Protein AF-A0A2V5R799-F1 (afdb_monomer_lite)

Radius of gyration: 19.25 Å; chains: 1; bounding box: 33×35×69 Å

Secondary structure (DSSP, 8-state):
-EE-S-----HHHHHHHHHHHHHHHHHHHSSHHHHH-GGGTTPPPEEEEEESSPPPHHHHHHHHHHHHHHHTTTPEEEEEE--S--------------

Sequence (98 aa):
MNQPHEWAGSDEQLLALQERFNAYVSFLLDGEMAEVHPELADKPARIELRCAHIPDTRALELLALIHDQLAFQEVKLEVVVRNDEIRMSNDEGMTKPE

Foldseek 3Di:
DEAEDDAPLDPVVLVVVVVVLVVVVCCVVVCVCCVVPVVCVPPQAEDEYEYQDDHDPSSVVSLVVSQVVCVVVSYHYDYHHPPPDPPPPPPPDDDDDD

Structure (mmCIF, N/CA/C/O backbone):
data_AF-A0A2V5R799-F1
#
_entry.id   AF-A0A2V5R799-F1
#
loop_
_atom_site.group_PDB
_atom_site.id
_atom_site.type_symbol
_atom_site.label_atom_id
_atom_site.label_alt_id
_atom_site.label_comp_id
_atom_site.label_asym_id
_atom_site.label_entity_id
_atom_site.label_seq_id
_atom_site.pdbx_PDB_ins_code
_atom_site.Cartn_x
_atom_site.Cartn_y
_atom_site.Cartn_z
_atom_site.occupancy
_atom_site.B_iso_or_equiv
_atom_site.auth_seq_id
_atom_site.auth_comp_id
_atom_site.auth_asym_id
_atom_site.auth_atom_id
_atom_site.pdbx_PDB_model_num
ATOM 1 N N . MET A 1 1 ? -6.370 1.118 -4.491 1.00 90.81 1 MET A N 1
ATOM 2 C CA . MET A 1 1 ? -5.380 1.759 -5.385 1.00 90.81 1 MET A CA 1
ATOM 3 C C . MET A 1 1 ? -5.329 1.027 -6.722 1.00 90.81 1 MET A C 1
ATOM 5 O O . MET A 1 1 ? -5.505 -0.183 -6.733 1.00 90.81 1 MET A O 1
ATOM 9 N N . ASN A 1 2 ? -5.082 1.731 -7.832 1.00 90.06 2 ASN A N 1
ATOM 10 C CA . ASN A 1 2 ? -4.820 1.104 -9.132 1.00 90.06 2 ASN A CA 1
ATOM 11 C C . ASN A 1 2 ? -3.369 1.351 -9.563 1.00 90.06 2 ASN A C 1
ATOM 13 O O . ASN A 1 2 ? -2.813 2.417 -9.288 1.00 90.06 2 ASN A O 1
ATOM 17 N N . GLN A 1 3 ? -2.792 0.375 -10.255 1.00 89.25 3 GLN A N 1
ATOM 18 C CA . GLN A 1 3 ? -1.526 0.473 -10.961 1.00 89.25 3 GLN A CA 1
ATOM 19 C C . GLN A 1 3 ? -1.707 0.020 -12.414 1.00 89.25 3 GLN A C 1
ATOM 21 O O . GLN A 1 3 ? -1.652 -1.178 -12.692 1.00 89.25 3 GLN A O 1
ATOM 26 N N . PRO A 1 4 ? -2.028 0.965 -13.319 1.00 86.44 4 PRO A N 1
ATOM 27 C CA . PRO A 1 4 ? -2.332 0.647 -14.708 1.00 86.44 4 PRO A CA 1
ATOM 28 C C . PRO A 1 4 ? -1.085 0.487 -15.584 1.00 86.44 4 PRO A C 1
ATOM 30 O O . PRO A 1 4 ? -1.198 -0.062 -16.669 1.00 86.44 4 PRO A O 1
ATOM 33 N N . HIS A 1 5 ? 0.076 0.976 -15.141 1.00 86.88 5 HIS A N 1
ATOM 34 C CA . HIS A 1 5 ? 1.312 0.935 -15.920 1.00 86.88 5 HIS A CA 1
ATOM 35 C C . HIS A 1 5 ? 2.122 -0.328 -15.619 1.00 86.88 5 HIS A C 1
ATOM 37 O O . HIS A 1 5 ? 1.980 -0.932 -14.553 1.00 86.88 5 HIS A O 1
ATOM 43 N N . GLU A 1 6 ? 2.986 -0.700 -16.561 1.00 87.31 6 GLU A N 1
ATOM 44 C CA . GLU A 1 6 ? 3.971 -1.761 -16.376 1.00 87.31 6 GLU A CA 1
ATOM 45 C C . GLU A 1 6 ? 4.968 -1.424 -15.261 1.00 87.31 6 GLU A C 1
ATOM 47 O O . GLU A 1 6 ? 5.225 -0.259 -14.935 1.00 87.31 6 GLU A O 1
ATOM 52 N N . TRP A 1 7 ? 5.541 -2.471 -14.678 1.00 89.81 7 TRP A N 1
ATOM 53 C CA . TRP A 1 7 ? 6.548 -2.363 -13.634 1.00 89.81 7 TRP A CA 1
ATOM 54 C C . TRP A 1 7 ? 7.927 -2.284 -14.282 1.00 89.81 7 TRP A C 1
ATOM 56 O O . TRP A 1 7 ? 8.386 -3.230 -14.915 1.00 89.81 7 TRP A O 1
ATOM 66 N N . ALA A 1 8 ? 8.548 -1.113 -14.182 1.00 86.81 8 ALA A N 1
ATOM 67 C CA . ALA A 1 8 ? 9.870 -0.840 -14.730 1.00 86.81 8 ALA A CA 1
ATOM 68 C C . ALA A 1 8 ? 10.990 -1.105 -13.709 1.00 86.81 8 ALA A C 1
ATOM 70 O O . ALA A 1 8 ? 12.165 -0.931 -14.034 1.00 86.81 8 ALA A O 1
ATOM 71 N N . GLY A 1 9 ? 10.644 -1.448 -12.462 1.00 84.12 9 GLY A N 1
ATOM 72 C CA . GLY A 1 9 ? 11.588 -1.671 -11.364 1.00 84.12 9 GLY A CA 1
ATOM 73 C C . GLY A 1 9 ? 12.470 -0.462 -11.040 1.00 84.12 9 GLY A C 1
ATOM 74 O O . GLY A 1 9 ? 13.520 -0.620 -10.407 1.00 84.12 9 GLY A O 1
ATOM 75 N N . SER A 1 10 ? 12.082 0.726 -11.517 1.00 91.44 10 SER A N 1
ATOM 76 C CA . SER A 1 10 ? 12.846 1.956 -11.356 1.00 91.44 10 SER A CA 1
ATOM 77 C C . SER A 1 10 ? 12.670 2.514 -9.950 1.00 91.44 10 SER A C 1
ATOM 79 O O . SER A 1 10 ? 11.589 2.433 -9.363 1.00 91.44 10 SER A O 1
ATOM 81 N N . ASP A 1 11 ? 13.727 3.125 -9.420 1.00 93.19 11 ASP A N 1
ATOM 82 C CA . ASP A 1 11 ? 13.707 3.674 -8.062 1.00 93.19 11 ASP A CA 1
ATOM 83 C C . ASP A 1 11 ? 12.608 4.735 -7.896 1.00 93.19 11 ASP A C 1
ATOM 85 O O . ASP A 1 11 ? 11.950 4.778 -6.864 1.00 93.19 11 ASP A O 1
ATOM 89 N N . GLU A 1 12 ? 12.335 5.531 -8.936 1.00 93.50 12 GLU A N 1
ATOM 90 C CA . GLU A 1 12 ? 11.247 6.517 -8.936 1.00 93.50 12 GLU A CA 1
ATOM 91 C C . GLU A 1 12 ? 9.864 5.853 -8.833 1.00 93.50 12 GLU A C 1
ATOM 93 O O . GLU A 1 12 ? 9.024 6.288 -8.045 1.00 93.50 12 GLU A O 1
ATOM 98 N N . GLN A 1 13 ? 9.626 4.763 -9.575 1.00 91.50 13 GLN A N 1
ATOM 99 C CA . GLN A 1 13 ? 8.355 4.038 -9.515 1.00 91.50 13 GLN A CA 1
ATOM 100 C C . GLN A 1 13 ? 8.150 3.380 -8.144 1.00 91.50 1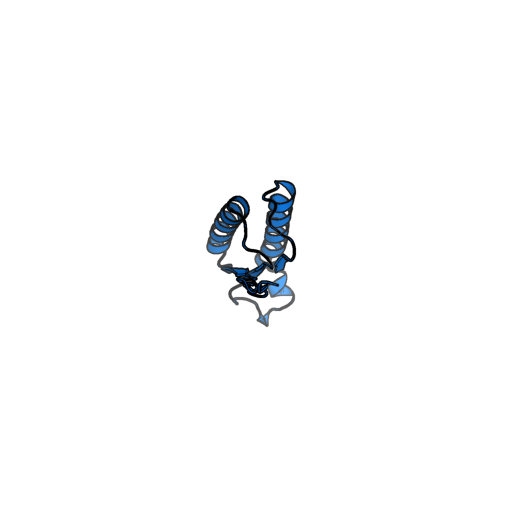3 GLN A C 1
ATOM 102 O O . GLN A 1 13 ? 7.040 3.402 -7.603 1.00 91.50 13 GLN A O 1
ATOM 107 N N . LEU A 1 14 ? 9.216 2.808 -7.579 1.00 93.94 14 LEU A N 1
ATOM 108 C CA . LEU A 1 14 ? 9.206 2.180 -6.259 1.00 93.94 14 LEU A CA 1
ATOM 109 C C . LEU A 1 14 ? 9.012 3.216 -5.144 1.00 93.94 14 LEU A C 1
ATOM 111 O O . LEU A 1 14 ? 8.177 3.011 -4.260 1.00 93.94 14 LEU A O 1
ATOM 115 N N . LEU A 1 15 ? 9.695 4.360 -5.224 1.00 94.50 15 LEU A N 1
ATOM 116 C CA . LEU A 1 15 ? 9.524 5.475 -4.294 1.00 94.50 15 LEU A CA 1
ATOM 117 C C . LEU A 1 15 ? 8.088 6.004 -4.335 1.00 94.50 15 LEU A C 1
ATOM 119 O O . LEU A 1 15 ? 7.424 6.054 -3.303 1.00 94.50 15 LEU A O 1
ATOM 123 N N . ALA A 1 16 ? 7.554 6.280 -5.526 1.00 92.88 16 ALA A N 1
ATOM 124 C CA . ALA A 1 16 ? 6.177 6.740 -5.686 1.00 92.88 16 ALA A CA 1
ATOM 125 C C . ALA A 1 16 ? 5.142 5.705 -5.201 1.00 92.88 16 ALA A C 1
ATOM 127 O O . ALA A 1 16 ? 4.029 6.053 -4.798 1.00 92.88 16 ALA A O 1
ATOM 128 N N . LEU A 1 17 ? 5.446 4.402 -5.260 1.00 93.62 17 LEU A N 1
ATOM 129 C CA . LEU A 1 17 ? 4.605 3.369 -4.651 1.00 93.62 17 LEU A CA 1
ATOM 130 C C . LEU A 1 17 ? 4.630 3.464 -3.127 1.00 93.62 17 LEU A C 1
ATOM 132 O O . LEU A 1 17 ? 3.562 3.506 -2.516 1.00 93.62 17 LEU A O 1
ATOM 136 N N . GLN A 1 18 ? 5.821 3.533 -2.540 1.00 94.69 18 GLN A N 1
ATOM 137 C CA . GLN A 1 18 ? 5.994 3.643 -1.097 1.00 94.69 18 GLN A CA 1
ATOM 138 C C . GLN A 1 18 ? 5.331 4.909 -0.539 1.00 94.69 18 GLN A C 1
ATOM 140 O O . GLN A 1 18 ? 4.573 4.822 0.423 1.00 94.69 18 GLN A O 1
ATOM 145 N N . GLU A 1 19 ? 5.530 6.065 -1.173 1.00 94.88 19 GLU A N 1
ATOM 146 C CA . GLU A 1 19 ? 4.917 7.333 -0.760 1.00 94.88 19 GLU A CA 1
ATOM 147 C C . GLU A 1 19 ? 3.393 7.257 -0.746 1.00 94.88 19 GLU A C 1
ATOM 149 O O . GLU A 1 19 ? 2.751 7.714 0.201 1.00 94.88 19 GLU A O 1
ATOM 154 N N . ARG A 1 20 ? 2.796 6.625 -1.763 1.00 94.19 20 ARG A N 1
ATOM 155 C CA . ARG A 1 20 ? 1.347 6.433 -1.779 1.00 94.19 20 ARG A CA 1
ATOM 156 C C . ARG A 1 20 ? 0.902 5.556 -0.617 1.00 94.19 20 ARG A C 1
ATOM 158 O O . ARG A 1 20 ? -0.056 5.929 0.047 1.00 94.19 20 ARG A O 1
ATOM 165 N N . PHE A 1 21 ? 1.568 4.432 -0.347 1.00 93.31 21 PHE A N 1
ATOM 166 C CA . PHE A 1 21 ? 1.230 3.609 0.818 1.00 93.31 21 PHE A CA 1
ATOM 167 C C . PHE A 1 21 ? 1.339 4.397 2.119 1.00 93.31 21 PHE A C 1
ATOM 169 O O . PHE A 1 21 ? 0.382 4.394 2.885 1.00 93.31 21 PHE A O 1
ATOM 176 N N . ASN A 1 22 ? 2.426 5.140 2.318 1.00 90.88 22 ASN A N 1
ATOM 177 C CA . ASN A 1 22 ? 2.603 5.983 3.497 1.00 90.88 22 ASN A CA 1
ATOM 178 C C . ASN A 1 22 ? 1.456 6.991 3.651 1.00 90.88 22 ASN A C 1
ATOM 180 O O . ASN A 1 22 ? 0.932 7.139 4.747 1.00 90.88 22 ASN A O 1
ATOM 184 N N . ALA A 1 23 ? 0.997 7.617 2.563 1.00 90.94 23 ALA A N 1
ATOM 185 C CA . ALA A 1 23 ? -0.141 8.533 2.613 1.00 90.94 23 ALA A CA 1
ATOM 186 C C . ALA A 1 23 ? -1.448 7.843 3.056 1.00 90.94 23 ALA A C 1
ATOM 188 O O . ALA A 1 23 ? -2.154 8.367 3.915 1.00 90.94 23 ALA A O 1
ATOM 189 N N . TYR A 1 24 ? -1.764 6.658 2.513 1.00 88.62 24 TYR A N 1
ATOM 190 C CA . TYR A 1 24 ? -2.953 5.896 2.930 1.00 88.62 24 TYR A CA 1
ATOM 191 C C . TYR A 1 24 ? -2.847 5.414 4.379 1.00 88.62 24 TYR A C 1
ATOM 193 O O . TYR A 1 24 ? -3.832 5.441 5.107 1.00 88.62 24 TYR A O 1
ATOM 201 N N . VAL A 1 25 ? -1.665 4.964 4.797 1.00 88.00 25 VAL A N 1
ATOM 202 C CA . VAL A 1 25 ? -1.427 4.467 6.154 1.00 88.00 25 VAL A CA 1
ATOM 203 C C . VAL A 1 25 ? -1.549 5.582 7.168 1.00 88.00 25 VAL A C 1
ATOM 205 O O . VAL A 1 25 ? -2.276 5.410 8.136 1.00 88.00 25 VAL A O 1
ATOM 208 N N . SER A 1 26 ? -0.906 6.727 6.933 1.00 86.44 26 SER A N 1
ATOM 209 C CA . SER A 1 26 ? -1.041 7.881 7.818 1.00 86.44 26 SER A CA 1
ATOM 210 C C . SER A 1 26 ? -2.508 8.270 7.981 1.00 86.44 26 SER A C 1
ATOM 212 O O . SER A 1 26 ? -2.952 8.441 9.104 1.00 86.44 26 SER A O 1
ATOM 214 N N . PHE A 1 27 ? -3.291 8.290 6.899 1.00 84.62 27 PHE A N 1
ATOM 215 C CA . PHE A 1 27 ? -4.727 8.575 6.976 1.00 84.62 27 PHE A CA 1
ATOM 216 C C . PHE A 1 27 ? -5.517 7.549 7.813 1.00 84.62 27 PHE A C 1
ATOM 218 O O . PHE A 1 27 ? -6.425 7.914 8.555 1.00 84.62 27 PHE A O 1
ATOM 225 N N . LEU A 1 28 ? -5.181 6.259 7.705 1.00 82.69 28 LEU A N 1
ATOM 226 C CA . LEU A 1 28 ? -5.821 5.203 8.497 1.00 82.69 28 LEU A CA 1
ATOM 227 C C . LEU A 1 28 ? -5.418 5.259 9.979 1.00 82.69 28 LEU A C 1
ATOM 229 O O . LEU A 1 28 ? -6.256 5.011 10.841 1.00 82.69 28 LEU A O 1
ATOM 233 N N . LEU A 1 29 ? -4.150 5.563 10.266 1.00 80.88 29 LEU A N 1
ATOM 234 C CA . LEU A 1 29 ? -3.580 5.538 11.616 1.00 80.88 29 LEU A CA 1
ATOM 235 C C . LEU A 1 29 ? -3.851 6.803 12.425 1.00 80.88 29 LEU A C 1
ATOM 237 O O . LEU A 1 29 ? -3.967 6.710 13.643 1.00 80.88 29 LEU A O 1
ATOM 241 N N . ASP A 1 30 ? -3.964 7.965 11.779 1.00 77.75 30 ASP A N 1
ATOM 242 C CA . ASP A 1 30 ? -4.227 9.234 12.472 1.00 77.75 30 ASP A CA 1
ATOM 243 C C . ASP A 1 30 ? -5.627 9.259 13.115 1.00 77.75 30 ASP A C 1
ATOM 245 O O . ASP A 1 30 ? -5.944 10.127 13.918 1.00 77.75 30 ASP A O 1
ATOM 249 N N . GLY A 1 31 ? -6.479 8.276 12.797 1.00 68.62 31 GLY A N 1
ATOM 250 C CA . GLY A 1 31 ? -7.837 8.193 13.325 1.00 68.62 31 GLY A CA 1
ATOM 251 C C . GLY A 1 31 ? -8.799 9.176 12.659 1.00 68.62 31 GLY A C 1
ATOM 252 O O . GLY A 1 31 ? -9.991 9.121 12.950 1.00 68.62 31 GLY A O 1
ATOM 253 N N . GLU A 1 32 ? -8.327 9.987 11.703 1.00 75.94 32 GLU A N 1
ATOM 254 C CA . GLU A 1 32 ? -9.139 10.923 10.913 1.00 75.94 32 GLU A CA 1
ATOM 255 C C . GLU A 1 32 ? -10.337 10.199 10.271 1.00 75.94 32 GLU A C 1
ATOM 257 O O . GLU A 1 32 ? -11.463 10.698 10.248 1.00 75.94 32 GLU A O 1
ATOM 262 N N . MET A 1 33 ? -10.140 8.946 9.841 1.00 72.69 33 MET A N 1
ATOM 2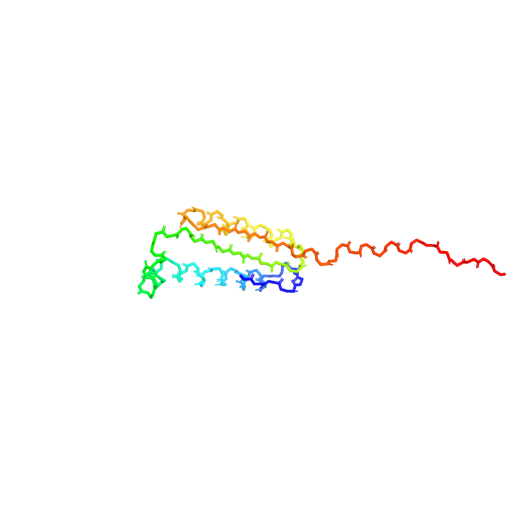63 C CA . MET A 1 33 ? -11.227 8.125 9.308 1.00 72.69 33 MET A CA 1
ATOM 264 C C . MET A 1 33 ? -12.303 7.792 10.357 1.00 72.69 33 MET A C 1
ATOM 266 O O . MET A 1 33 ? -13.479 7.754 10.011 1.00 72.69 33 MET A O 1
ATOM 270 N N . ALA A 1 34 ? -11.936 7.574 11.621 1.00 72.19 34 ALA A N 1
ATOM 271 C CA . ALA A 1 34 ? -12.884 7.319 12.709 1.00 72.19 34 ALA A CA 1
ATOM 272 C C . ALA A 1 34 ? -13.568 8.607 13.202 1.00 72.19 34 ALA A C 1
ATOM 274 O O . ALA A 1 34 ? -14.711 8.552 13.655 1.00 72.19 34 ALA A O 1
ATOM 275 N N . GLU A 1 35 ? -12.908 9.762 13.082 1.00 77.50 35 GLU A N 1
ATOM 276 C CA . GLU A 1 35 ? -13.505 11.067 13.388 1.00 77.50 35 GLU A CA 1
ATOM 277 C C . GLU A 1 35 ? -14.563 11.474 12.354 1.00 77.50 35 GLU A C 1
ATOM 279 O O . GLU A 1 35 ? -15.634 11.963 12.719 1.00 77.50 35 GLU A O 1
ATOM 284 N N . VAL A 1 36 ? -14.288 11.248 11.064 1.00 80.69 36 VAL A N 1
ATOM 285 C CA . VAL A 1 36 ? -15.214 11.584 9.969 1.00 80.69 36 VAL A CA 1
ATOM 286 C C . VAL A 1 36 ? -16.289 10.505 9.783 1.00 80.69 36 VAL A C 1
ATOM 288 O O . VAL A 1 36 ? -17.438 10.828 9.476 1.00 80.69 36 VAL A O 1
ATOM 291 N N . HIS A 1 37 ? -15.936 9.234 9.990 1.00 79.62 37 HIS A N 1
ATOM 292 C CA . HIS A 1 37 ? -16.807 8.070 9.817 1.00 79.62 37 HIS A CA 1
ATOM 293 C C . HIS A 1 37 ? -16.753 7.148 11.046 1.00 79.62 37 HIS A C 1
ATOM 295 O O . HIS A 1 37 ? -16.122 6.084 11.007 1.00 79.62 37 HIS A O 1
ATOM 301 N N . PRO A 1 38 ? -17.434 7.505 12.148 1.00 80.00 38 PRO A N 1
ATOM 302 C CA . PRO A 1 38 ? -17.432 6.708 13.373 1.00 80.00 38 PRO A CA 1
ATOM 303 C C . PRO A 1 38 ? -18.014 5.300 13.174 1.00 80.00 38 PRO A C 1
ATOM 305 O O . PRO A 1 38 ? -17.678 4.384 13.916 1.00 80.00 38 PRO A O 1
ATOM 308 N N . GLU A 1 39 ? -18.831 5.069 12.141 1.00 79.50 39 GLU A N 1
ATOM 309 C CA . GLU A 1 39 ? -19.314 3.739 11.752 1.00 79.50 39 GLU A CA 1
ATOM 310 C C . GLU A 1 39 ? -18.216 2.798 11.227 1.00 79.50 39 GLU A C 1
ATOM 312 O O . GLU A 1 39 ? -18.469 1.606 10.995 1.00 79.50 39 GLU A O 1
ATOM 317 N N . LEU A 1 40 ? -17.024 3.337 10.971 1.00 76.62 40 LEU A N 1
ATOM 318 C CA . LEU A 1 40 ? -15.832 2.609 10.555 1.00 76.62 40 LEU A CA 1
ATOM 319 C C . LEU A 1 40 ? -14.798 2.482 11.680 1.00 76.62 40 LEU A C 1
ATOM 321 O O . LEU A 1 40 ? -13.825 1.752 11.489 1.00 76.62 40 LEU A O 1
ATOM 325 N N . ALA A 1 41 ? -15.022 3.123 12.835 1.00 70.00 41 ALA A N 1
ATOM 326 C CA . ALA A 1 41 ? -14.225 2.883 14.031 1.00 70.00 41 ALA A CA 1
ATOM 327 C C . ALA A 1 41 ? -14.245 1.374 14.343 1.00 70.00 41 ALA A C 1
ATOM 329 O O . ALA A 1 41 ? -15.294 0.732 14.268 1.00 70.00 41 ALA A O 1
ATOM 330 N N . ASP A 1 42 ? -13.069 0.797 14.585 1.00 74.50 42 ASP A N 1
ATOM 331 C CA . ASP A 1 42 ? -12.844 -0.633 14.857 1.00 74.50 42 ASP A CA 1
ATOM 332 C C . ASP A 1 42 ? -13.045 -1.613 13.685 1.00 74.50 42 ASP A C 1
ATOM 334 O O . ASP A 1 42 ? -12.946 -2.831 13.869 1.00 74.50 42 ASP A O 1
ATOM 338 N N . LYS A 1 43 ? -13.293 -1.142 12.455 1.00 81.50 43 LYS A N 1
ATOM 339 C CA . LYS A 1 43 ? -13.312 -2.046 11.293 1.00 81.50 43 LYS A CA 1
ATOM 340 C C . LYS A 1 43 ? -11.896 -2.312 10.780 1.00 81.50 43 LYS A C 1
ATOM 342 O O . LYS A 1 43 ? -11.127 -1.368 10.610 1.00 81.50 43 LYS A O 1
ATOM 347 N N . PRO A 1 44 ? -11.561 -3.572 10.440 1.00 82.19 44 PRO A N 1
ATOM 348 C CA . PRO A 1 44 ? -10.251 -3.893 9.892 1.00 82.19 44 PRO A CA 1
ATOM 349 C C . PRO A 1 44 ? -10.048 -3.170 8.559 1.00 82.19 44 PRO A C 1
ATOM 351 O O . PRO A 1 44 ? -10.867 -3.282 7.639 1.00 82.19 44 PRO A O 1
ATOM 354 N N . ALA A 1 45 ? -8.939 -2.443 8.448 1.00 87.31 45 ALA A N 1
ATOM 355 C CA . ALA A 1 45 ? -8.588 -1.743 7.228 1.00 87.31 45 ALA A CA 1
ATOM 356 C C . ALA A 1 45 ? -7.928 -2.699 6.228 1.00 87.31 45 ALA A C 1
ATOM 358 O O . ALA A 1 45 ? -7.094 -3.542 6.569 1.00 87.31 45 ALA A O 1
ATOM 359 N N . ARG A 1 46 ? -8.289 -2.550 4.953 1.00 91.31 46 ARG A N 1
ATOM 360 C CA . ARG A 1 46 ? -7.687 -3.299 3.851 1.00 91.31 46 ARG A CA 1
ATOM 361 C C . ARG A 1 46 ? -7.310 -2.351 2.726 1.00 91.31 46 ARG A C 1
ATOM 363 O O . ARG A 1 46 ? -8.170 -1.685 2.153 1.00 91.31 46 ARG A O 1
ATOM 370 N N . ILE A 1 47 ? -6.034 -2.359 2.361 1.00 91.88 47 ILE A N 1
ATOM 371 C CA . ILE A 1 47 ? -5.521 -1.672 1.183 1.00 91.88 47 ILE A CA 1
ATOM 372 C C . ILE A 1 47 ? -5.406 -2.693 0.056 1.00 91.88 47 ILE A C 1
ATOM 374 O O . ILE A 1 47 ? -4.723 -3.707 0.172 1.00 91.88 47 ILE A O 1
ATOM 378 N N . GLU A 1 48 ? -6.072 -2.415 -1.061 1.00 94.81 48 GLU A N 1
ATOM 379 C CA . GLU A 1 48 ? -5.968 -3.243 -2.258 1.00 94.81 48 GLU A CA 1
ATOM 380 C C . GLU A 1 48 ? -5.203 -2.514 -3.363 1.00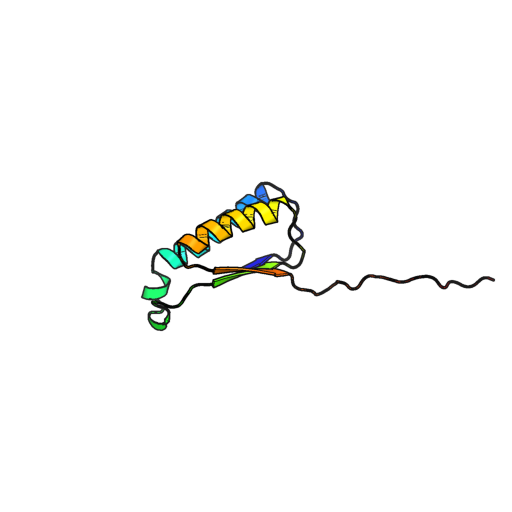 94.81 48 GLU A C 1
ATOM 382 O O . GLU A 1 48 ? -5.601 -1.423 -3.794 1.00 94.81 48 GLU A O 1
ATOM 387 N N . LEU A 1 49 ? -4.120 -3.126 -3.841 1.00 94.38 49 LEU A N 1
ATOM 388 C CA . LEU A 1 49 ? -3.358 -2.685 -5.001 1.00 94.38 49 LEU A CA 1
ATOM 389 C C . LEU A 1 49 ? -3.789 -3.493 -6.227 1.00 94.38 49 LEU A C 1
ATOM 391 O O . LEU A 1 49 ? -3.448 -4.663 -6.364 1.00 94.38 49 LEU A O 1
ATOM 395 N N . ARG A 1 50 ? -4.541 -2.860 -7.128 1.00 93.88 50 ARG A N 1
ATOM 396 C CA . ARG A 1 50 ? -5.012 -3.475 -8.372 1.00 93.88 50 ARG A CA 1
ATOM 397 C C . ARG A 1 50 ? -4.025 -3.197 -9.502 1.00 93.88 50 ARG A C 1
ATOM 399 O O . ARG A 1 50 ? -4.007 -2.079 -10.012 1.00 93.88 50 ARG A O 1
ATOM 406 N N . CYS A 1 51 ? -3.236 -4.183 -9.895 1.00 93.25 51 CYS A N 1
ATOM 407 C CA . CYS A 1 51 ? -2.248 -4.080 -10.964 1.00 93.25 51 CYS A CA 1
ATOM 408 C C . CYS A 1 51 ? -2.853 -4.504 -12.306 1.00 93.25 51 CYS A C 1
ATOM 410 O O . CYS A 1 51 ? -3.568 -5.502 -12.368 1.00 93.25 51 CYS A O 1
ATOM 412 N N . ALA A 1 52 ? -2.559 -3.778 -13.382 1.00 91.31 52 ALA A N 1
ATOM 413 C CA . ALA A 1 52 ? -2.845 -4.241 -14.742 1.00 91.31 52 ALA A CA 1
ATOM 414 C C . ALA A 1 52 ? -1.827 -5.299 -15.202 1.00 91.31 52 ALA A C 1
ATOM 416 O O . ALA A 1 52 ? -2.189 -6.245 -15.889 1.00 91.31 52 ALA A O 1
ATOM 417 N N . HIS A 1 53 ? -0.576 -5.173 -14.752 1.00 90.00 53 HIS A N 1
ATOM 418 C CA . HIS A 1 53 ? 0.525 -6.072 -15.092 1.00 90.00 53 HIS A CA 1
ATOM 419 C C . HIS A 1 53 ? 1.092 -6.743 -13.839 1.00 90.00 53 HIS A C 1
ATOM 421 O O . HIS A 1 53 ? 1.011 -6.194 -12.734 1.00 90.00 53 HIS A O 1
ATOM 427 N N . ILE A 1 54 ? 1.678 -7.929 -14.016 1.00 90.38 54 ILE A N 1
ATOM 428 C CA . ILE A 1 54 ? 2.360 -8.650 -12.936 1.00 90.38 54 ILE A CA 1
ATOM 429 C C . ILE A 1 54 ? 3.539 -7.792 -12.440 1.00 90.38 54 ILE A C 1
ATOM 431 O O . ILE A 1 54 ? 4.334 -7.348 -13.270 1.00 90.38 54 ILE A O 1
ATOM 435 N N . PRO A 1 55 ? 3.659 -7.542 -11.122 1.00 92.56 55 PRO A N 1
ATOM 436 C CA . PRO A 1 55 ? 4.813 -6.849 -10.558 1.00 92.56 55 PRO A CA 1
ATOM 437 C C . PRO A 1 55 ? 6.128 -7.577 -10.836 1.00 92.56 55 PRO A C 1
ATOM 439 O O . PRO A 1 55 ? 6.196 -8.801 -10.729 1.00 92.56 55 PRO A O 1
ATOM 442 N N . ASP A 1 56 ? 7.172 -6.818 -11.172 1.00 92.38 56 ASP A N 1
ATOM 443 C CA . ASP A 1 56 ? 8.528 -7.356 -11.282 1.00 92.38 56 ASP A CA 1
ATOM 444 C C . ASP A 1 56 ? 9.101 -7.742 -9.905 1.00 92.38 56 ASP A C 1
ATOM 446 O O . ASP A 1 56 ? 8.531 -7.426 -8.858 1.00 92.38 56 ASP A O 1
ATOM 450 N N . THR A 1 57 ? 10.251 -8.422 -9.892 1.00 94.19 57 THR A N 1
ATOM 451 C CA . THR A 1 57 ? 10.889 -8.896 -8.655 1.00 94.19 57 THR A CA 1
ATOM 452 C C . THR A 1 57 ? 11.125 -7.779 -7.637 1.00 94.19 57 THR A C 1
ATOM 454 O O . THR A 1 57 ? 10.841 -7.976 -6.459 1.00 94.19 57 THR A O 1
ATOM 457 N N . ARG A 1 58 ? 11.583 -6.598 -8.069 1.00 94.00 58 ARG A N 1
ATOM 458 C CA . ARG A 1 58 ? 11.862 -5.479 -7.155 1.00 94.00 58 ARG A CA 1
ATOM 459 C C . ARG A 1 58 ? 10.577 -4.903 -6.574 1.00 94.00 58 ARG A C 1
ATOM 461 O O . ARG A 1 58 ? 10.513 -4.580 -5.390 1.00 94.00 58 ARG A O 1
ATOM 468 N N . ALA A 1 59 ? 9.540 -4.790 -7.398 1.00 94.19 59 A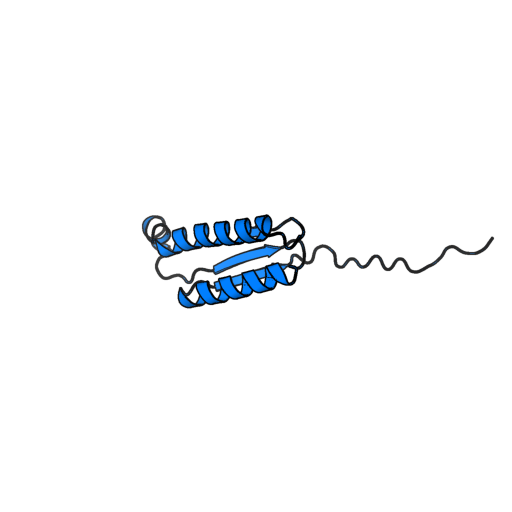LA A N 1
ATOM 469 C CA . ALA A 1 59 ? 8.223 -4.373 -6.946 1.00 94.19 59 ALA A CA 1
ATOM 470 C C . ALA A 1 59 ? 7.637 -5.374 -5.941 1.00 94.19 59 ALA A C 1
ATOM 472 O O . ALA A 1 59 ? 7.093 -4.956 -4.921 1.00 94.19 59 ALA A O 1
ATOM 473 N N . LEU A 1 60 ? 7.786 -6.681 -6.179 1.00 94.69 60 LEU A N 1
ATOM 474 C CA . LEU A 1 60 ? 7.363 -7.727 -5.241 1.00 94.69 60 LEU A CA 1
ATOM 475 C C . LEU A 1 60 ? 8.114 -7.651 -3.908 1.00 94.69 60 LEU A C 1
ATOM 477 O O . LEU A 1 60 ? 7.481 -7.759 -2.861 1.00 94.69 60 LEU A O 1
ATOM 481 N N . GLU A 1 61 ? 9.430 -7.429 -3.930 1.00 95.25 61 GLU A N 1
ATOM 482 C CA . GLU A 1 61 ? 10.242 -7.250 -2.719 1.00 95.25 61 GLU A CA 1
ATOM 483 C C . GLU A 1 61 ? 9.757 -6.051 -1.895 1.00 95.25 61 GLU A C 1
ATOM 485 O O . GLU A 1 61 ? 9.515 -6.179 -0.695 1.00 95.25 61 GLU A O 1
ATOM 490 N N . LEU A 1 62 ? 9.531 -4.901 -2.539 1.00 95.12 62 LEU A N 1
ATOM 491 C CA . LEU A 1 62 ? 8.970 -3.729 -1.868 1.00 95.12 62 LEU A CA 1
ATOM 492 C C . LEU A 1 62 ? 7.569 -4.011 -1.306 1.00 95.12 62 LEU A C 1
ATOM 494 O O . LEU A 1 62 ? 7.268 -3.631 -0.175 1.00 95.12 62 LEU A O 1
ATOM 498 N N . LEU A 1 63 ? 6.709 -4.684 -2.072 1.00 95.38 63 LEU A N 1
ATOM 499 C CA . LEU A 1 63 ? 5.356 -5.035 -1.638 1.00 95.38 63 LEU A CA 1
ATOM 500 C C . LEU A 1 63 ? 5.360 -5.987 -0.440 1.00 95.38 63 LEU A C 1
ATOM 502 O O . LEU A 1 63 ? 4.501 -5.846 0.426 1.00 95.38 63 LEU A O 1
ATOM 506 N N . ALA A 1 64 ? 6.323 -6.908 -0.358 1.00 95.00 64 ALA A N 1
ATOM 507 C CA . ALA A 1 64 ? 6.499 -7.777 0.801 1.00 95.00 64 ALA A CA 1
ATOM 508 C C . ALA A 1 64 ? 6.896 -6.975 2.051 1.00 95.00 64 ALA A C 1
ATOM 510 O O . ALA A 1 64 ? 6.270 -7.126 3.097 1.00 95.00 64 ALA A O 1
ATOM 511 N N . LEU A 1 65 ? 7.854 -6.048 1.925 1.00 95.12 65 LEU A N 1
ATOM 512 C CA . LEU A 1 65 ? 8.258 -5.170 3.032 1.00 95.12 65 LEU A CA 1
ATOM 513 C C . LEU A 1 65 ? 7.090 -4.313 3.541 1.00 95.12 65 LEU A C 1
ATOM 515 O O . LEU A 1 65 ? 6.881 -4.188 4.747 1.00 95.12 65 LEU A O 1
ATOM 519 N N . ILE A 1 66 ? 6.309 -3.744 2.620 1.00 94.62 66 ILE A N 1
ATOM 520 C CA . ILE A 1 66 ? 5.121 -2.955 2.962 1.00 94.62 66 ILE A CA 1
ATOM 521 C C . ILE A 1 66 ? 4.060 -3.850 3.610 1.00 94.62 66 ILE A C 1
ATOM 523 O O . ILE A 1 66 ? 3.472 -3.456 4.612 1.00 94.62 66 ILE A O 1
ATOM 527 N N . HIS A 1 67 ? 3.816 -5.051 3.078 1.00 94.75 67 HIS A N 1
ATOM 528 C CA . HIS A 1 67 ? 2.872 -6.003 3.664 1.00 94.75 67 HIS A CA 1
ATOM 529 C C . HIS A 1 67 ? 3.210 -6.292 5.130 1.00 94.75 67 HIS A C 1
ATOM 531 O O . HIS A 1 67 ? 2.327 -6.205 5.983 1.00 94.75 67 HIS A O 1
ATOM 537 N N . ASP A 1 68 ? 4.477 -6.584 5.426 1.00 93.88 68 ASP A N 1
ATOM 538 C CA . ASP A 1 68 ? 4.914 -6.869 6.791 1.00 93.88 68 ASP A CA 1
ATOM 539 C C . ASP A 1 68 ? 4.713 -5.658 7.703 1.00 93.88 68 ASP A C 1
ATOM 541 O O . ASP A 1 68 ? 4.148 -5.796 8.787 1.00 93.88 68 ASP A O 1
ATOM 545 N N . GLN A 1 69 ? 5.082 -4.456 7.247 1.00 92.25 69 GLN A N 1
ATOM 546 C CA . GLN A 1 69 ? 4.859 -3.221 8.002 1.00 92.25 69 GLN A CA 1
ATOM 547 C C . GLN A 1 69 ? 3.373 -2.990 8.322 1.00 92.25 69 GLN A C 1
ATOM 549 O O . GLN A 1 69 ? 3.031 -2.627 9.447 1.00 92.25 69 GLN A O 1
ATOM 554 N N . LEU A 1 70 ? 2.490 -3.209 7.348 1.00 91.50 70 LEU A N 1
ATOM 555 C CA . LEU A 1 70 ? 1.046 -3.026 7.502 1.00 91.50 70 LEU A CA 1
ATOM 556 C C . LEU A 1 70 ? 0.421 -4.065 8.434 1.00 91.50 70 LEU A C 1
ATOM 558 O O . LEU A 1 70 ? -0.467 -3.727 9.218 1.00 91.50 70 LEU A O 1
ATOM 562 N N . ALA A 1 71 ? 0.912 -5.305 8.402 1.00 90.75 71 ALA A N 1
ATOM 563 C CA . ALA A 1 71 ? 0.426 -6.374 9.266 1.00 90.75 71 ALA A CA 1
ATOM 564 C C . ALA A 1 71 ? 0.631 -6.054 10.757 1.00 90.75 71 ALA A C 1
ATOM 566 O O . ALA A 1 71 ? -0.247 -6.347 11.567 1.00 90.75 71 ALA A O 1
ATOM 567 N N . PHE A 1 72 ? 1.733 -5.382 11.122 1.00 87.62 72 PHE A N 1
ATOM 568 C CA . PHE A 1 72 ? 1.955 -4.885 12.490 1.00 87.62 72 PHE A CA 1
ATOM 569 C C . PHE A 1 72 ? 0.961 -3.804 12.928 1.00 87.62 72 PHE A C 1
ATOM 571 O O . PHE A 1 72 ? 0.890 -3.479 14.111 1.00 87.62 72 PHE A O 1
ATOM 578 N N . GLN A 1 73 ? 0.237 -3.203 11.990 1.00 85.44 73 GLN A N 1
ATOM 579 C CA . GLN A 1 73 ? -0.753 -2.154 12.230 1.00 85.44 73 GLN A CA 1
ATOM 580 C C . GLN A 1 73 ? -2.186 -2.660 12.015 1.00 85.44 73 GLN A C 1
ATOM 582 O O . GLN A 1 73 ? -3.105 -1.859 11.888 1.00 85.44 73 GLN A O 1
ATOM 587 N N . GLU A 1 74 ? -2.371 -3.982 11.920 1.00 86.31 74 GLU A N 1
ATOM 588 C CA . GLU A 1 74 ? -3.664 -4.627 11.649 1.00 86.31 74 GLU A CA 1
ATOM 589 C C . GLU A 1 74 ? -4.308 -4.192 10.316 1.00 86.31 74 GLU A C 1
ATOM 59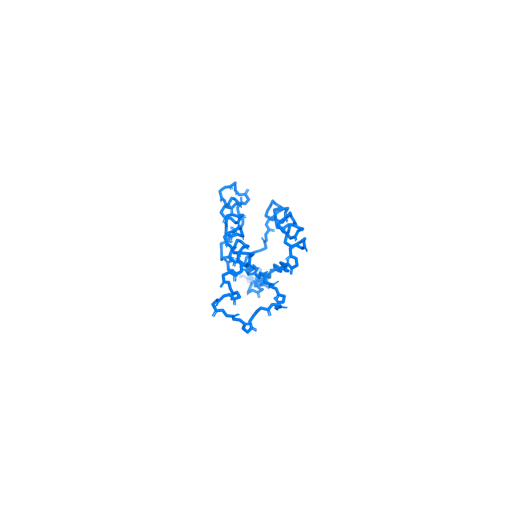1 O O . GLU A 1 74 ? -5.501 -4.395 10.079 1.00 86.31 74 GLU A O 1
ATOM 596 N N . VAL A 1 75 ? -3.503 -3.644 9.398 1.00 89.62 75 VAL A N 1
ATOM 597 C CA . VAL A 1 75 ? -3.920 -3.278 8.044 1.00 89.62 75 VAL A CA 1
ATOM 598 C C . VAL A 1 75 ? -3.551 -4.407 7.088 1.00 89.62 75 VAL A C 1
ATOM 600 O O . VAL A 1 75 ? -2.391 -4.799 6.971 1.00 89.62 75 VAL A O 1
ATOM 603 N N . LYS A 1 76 ? -4.527 -4.923 6.338 1.00 92.44 76 LYS A N 1
ATOM 604 C CA . LYS A 1 76 ? -4.269 -5.961 5.331 1.00 92.44 76 LYS A CA 1
ATOM 605 C C . LYS A 1 76 ? -3.872 -5.346 3.990 1.00 92.44 76 LYS A C 1
ATOM 607 O O . LYS A 1 76 ? -4.608 -4.513 3.463 1.00 92.44 76 LYS A O 1
ATOM 612 N N . LEU A 1 77 ? -2.782 -5.822 3.387 1.00 94.44 77 LEU A N 1
ATOM 613 C CA . LEU A 1 77 ? -2.444 -5.546 1.987 1.00 94.44 77 LEU A CA 1
ATOM 614 C C . LEU A 1 77 ? -2.805 -6.732 1.095 1.00 94.44 77 LEU A C 1
ATOM 616 O O . LEU A 1 77 ? -2.360 -7.851 1.332 1.00 94.44 77 LEU A O 1
ATOM 620 N N . GLU A 1 78 ? -3.570 -6.477 0.035 1.00 94.44 78 GLU A N 1
ATOM 621 C CA . GLU A 1 78 ? -3.780 -7.439 -1.049 1.00 94.44 78 GLU A CA 1
ATOM 622 C C . GLU A 1 78 ? -3.371 -6.855 -2.403 1.00 94.44 78 GLU A C 1
ATOM 624 O O . GLU A 1 78 ? -3.743 -5.734 -2.758 1.00 94.44 78 GLU A O 1
ATOM 629 N N . VAL A 1 79 ? -2.620 -7.643 -3.173 1.00 93.12 79 VAL A N 1
ATOM 630 C CA . VAL A 1 79 ? -2.203 -7.314 -4.538 1.00 93.12 79 VAL A CA 1
ATOM 631 C C . VAL A 1 79 ? -3.037 -8.149 -5.500 1.00 93.12 79 VAL A C 1
ATOM 633 O O . VAL A 1 79 ? -3.010 -9.376 -5.456 1.00 93.12 79 VAL A O 1
ATOM 636 N N . VAL A 1 80 ? -3.795 -7.480 -6.363 1.00 93.50 80 VAL A N 1
ATOM 637 C CA . VAL A 1 80 ? -4.713 -8.111 -7.313 1.00 93.50 80 VAL A CA 1
ATOM 638 C C . VAL A 1 80 ? -4.270 -7.756 -8.720 1.00 93.50 80 VAL A C 1
ATOM 640 O O . VAL A 1 80 ? -4.331 -6.593 -9.106 1.00 93.50 80 VAL A O 1
ATOM 643 N N . VAL A 1 81 ? -3.862 -8.746 -9.508 1.00 91.44 81 VAL A N 1
ATOM 644 C CA . VAL A 1 81 ? -3.568 -8.541 -10.931 1.00 91.44 81 VAL A CA 1
ATOM 645 C C . VAL A 1 81 ? -4.858 -8.747 -11.722 1.00 91.44 81 VAL A C 1
ATOM 647 O O . VAL A 1 81 ? -5.481 -9.806 -11.635 1.00 91.44 81 VAL A O 1
ATOM 650 N N . ARG A 1 82 ? -5.302 -7.724 -12.461 1.00 84.62 82 ARG A N 1
ATOM 651 C CA . ARG A 1 82 ? -6.466 -7.840 -13.345 1.00 84.62 82 ARG A CA 1
ATOM 652 C C . ARG A 1 82 ? -6.081 -8.730 -14.518 1.00 84.62 82 ARG A C 1
ATOM 654 O O . ARG A 1 82 ? -5.241 -8.369 -15.331 1.00 84.62 82 ARG A O 1
ATOM 661 N N . ASN A 1 83 ? -6.697 -9.901 -14.583 1.00 58.69 83 ASN A N 1
ATOM 662 C CA . ASN A 1 83 ? -6.475 -10.876 -15.639 1.00 58.69 83 ASN A CA 1
ATOM 663 C C . ASN A 1 83 ? -7.254 -10.472 -16.902 1.00 58.69 83 ASN A C 1
ATOM 665 O O . ASN A 1 83 ? -8.225 -11.139 -17.245 1.00 58.69 83 ASN A O 1
ATOM 669 N N . ASP A 1 84 ? -6.894 -9.354 -17.540 1.00 57.47 84 ASP A N 1
ATOM 670 C CA . ASP A 1 84 ? -7.560 -8.954 -18.788 1.00 57.47 84 ASP A CA 1
ATOM 6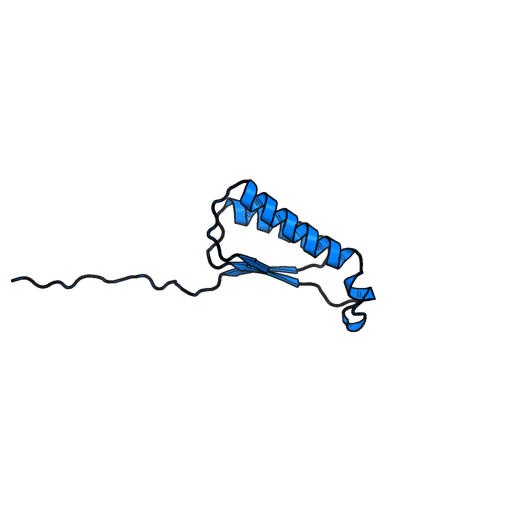71 C C . ASP A 1 84 ? -6.927 -9.626 -20.017 1.00 57.47 84 ASP A C 1
ATOM 673 O O . ASP A 1 84 ? -7.650 -9.964 -20.947 1.00 57.47 84 ASP A O 1
ATOM 677 N N . GLU A 1 85 ? -5.625 -9.956 -20.014 1.00 49.25 85 GLU A N 1
ATOM 678 C CA . GLU A 1 85 ? -4.969 -10.533 -21.201 1.00 49.25 85 GLU A CA 1
ATOM 679 C C . GLU A 1 85 ? -3.863 -11.560 -20.882 1.00 49.25 85 GLU A C 1
ATOM 681 O O . GLU A 1 85 ? -2.697 -11.371 -21.204 1.00 49.25 85 GLU A O 1
ATOM 686 N N . ILE A 1 86 ? -4.244 -12.742 -20.381 1.00 47.38 86 ILE A N 1
ATOM 687 C CA . ILE A 1 86 ? -3.636 -13.982 -20.910 1.00 47.38 86 ILE A CA 1
ATOM 688 C C . ILE A 1 86 ? -4.495 -14.427 -22.102 1.00 47.38 86 ILE A C 1
ATOM 690 O O . ILE A 1 86 ? -5.022 -15.535 -22.157 1.00 47.38 86 ILE A O 1
ATOM 694 N N . ARG A 1 87 ? -4.687 -13.538 -23.082 1.00 47.59 87 ARG A N 1
ATOM 695 C CA . ARG A 1 87 ? -4.891 -13.988 -24.456 1.00 47.59 87 ARG A CA 1
ATOM 696 C C . ARG A 1 87 ? -3.497 -14.217 -25.001 1.00 47.59 87 ARG A C 1
ATOM 698 O O . ARG A 1 87 ? -2.895 -13.340 -25.605 1.00 47.59 87 ARG A O 1
ATOM 705 N N . MET A 1 88 ? -2.964 -15.401 -24.707 1.00 44.25 88 MET A N 1
ATOM 706 C CA . MET A 1 88 ? -1.883 -15.958 -25.503 1.00 44.25 88 MET A CA 1
ATOM 707 C C . MET A 1 88 ? -2.343 -15.859 -26.956 1.00 44.25 88 MET A C 1
ATOM 709 O O . MET A 1 88 ? -3.293 -16.539 -27.347 1.00 44.25 88 MET A O 1
ATOM 713 N N . SER A 1 89 ? -1.720 -14.979 -27.734 1.00 50.81 89 SER A N 1
ATOM 714 C CA . SER A 1 89 ? -1.770 -15.027 -29.189 1.00 50.81 89 SER A CA 1
ATOM 715 C C . SER A 1 89 ? -1.084 -16.319 -29.623 1.00 50.81 89 SER A C 1
ATOM 717 O O . SER A 1 89 ? 0.062 -16.315 -30.055 1.00 50.81 89 SER A O 1
ATOM 719 N N . ASN A 1 90 ? -1.770 -17.444 -29.442 1.00 52.28 90 ASN A N 1
ATOM 720 C CA . ASN A 1 90 ? -1.421 -18.712 -30.049 1.00 52.28 90 ASN A CA 1
ATOM 721 C C . ASN A 1 90 ? -2.115 -18.747 -31.418 1.00 52.28 90 ASN A C 1
ATOM 723 O O . ASN A 1 90 ? -3.043 -19.519 -31.632 1.00 52.28 90 ASN A O 1
ATOM 727 N N . ASP A 1 91 ? -1.705 -17.854 -32.325 1.00 51.34 91 ASP A N 1
ATOM 728 C CA . ASP A 1 91 ? -1.975 -18.031 -33.755 1.00 51.34 91 ASP A CA 1
ATOM 729 C C . ASP A 1 91 ? -0.846 -18.903 -34.318 1.00 51.34 91 ASP A C 1
ATOM 731 O O . ASP A 1 91 ? 0.126 -18.453 -34.925 1.00 51.34 91 ASP A O 1
ATOM 735 N N . GLU A 1 92 ? -0.931 -20.187 -33.973 1.00 52.91 92 GLU A N 1
ATOM 736 C CA . GLU A 1 92 ? -0.225 -21.252 -34.664 1.00 52.91 92 GLU A CA 1
ATOM 737 C C . GLU A 1 92 ? -0.803 -21.376 -36.080 1.00 52.91 92 GLU A C 1
ATOM 739 O O . GLU A 1 92 ? -1.971 -21.701 -36.264 1.00 52.91 92 GLU A O 1
ATOM 744 N N . GLY A 1 93 ? 0.059 -21.119 -37.065 1.00 54.28 93 GLY A N 1
ATOM 745 C CA . GLY A 1 93 ? 0.107 -21.729 -38.392 1.00 54.28 93 GLY A CA 1
ATOM 746 C C . GLY A 1 93 ? -1.197 -22.104 -39.100 1.00 54.28 93 GLY A C 1
ATOM 747 O O . GLY A 1 93 ? -1.739 -23.175 -38.864 1.00 54.28 93 GLY A O 1
ATOM 748 N N . MET A 1 94 ? -1.541 -21.356 -40.154 1.00 53.72 94 MET A N 1
ATOM 749 C CA . MET A 1 94 ? -1.918 -21.955 -41.444 1.00 53.72 94 MET A CA 1
ATOM 750 C C . MET A 1 94 ? -1.913 -20.892 -42.559 1.00 53.72 94 MET A C 1
ATOM 752 O O . MET A 1 94 ? -2.940 -20.292 -42.864 1.00 53.72 94 MET A O 1
ATOM 756 N N . THR A 1 95 ? -0.788 -20.683 -43.245 1.00 53.34 95 THR A N 1
ATOM 757 C CA . THR A 1 95 ? -0.848 -20.242 -44.650 1.00 53.34 95 THR A CA 1
ATOM 758 C C . THR A 1 95 ? -0.332 -21.376 -45.525 1.00 53.34 95 THR A C 1
ATOM 760 O O . THR A 1 95 ? 0.805 -21.827 -45.427 1.00 53.34 95 THR A O 1
ATOM 763 N N . LYS A 1 96 ? -1.291 -21.930 -46.267 1.00 55.28 96 LYS A N 1
ATOM 764 C CA . LYS A 1 96 ? -1.200 -23.069 -47.179 1.00 55.28 96 LYS A CA 1
ATOM 765 C C . LYS A 1 96 ? -0.281 -22.766 -48.375 1.00 55.28 96 LYS A C 1
ATOM 767 O O . LYS A 1 96 ? -0.079 -21.594 -48.678 1.00 55.28 96 LYS A O 1
ATOM 772 N N . PRO A 1 97 ? 0.227 -23.801 -49.068 1.00 63.88 97 PRO A N 1
ATOM 773 C CA . PRO A 1 97 ? 1.054 -23.625 -50.254 1.00 63.88 97 PRO A CA 1
ATOM 774 C C . PRO A 1 97 ? 0.191 -23.257 -51.473 1.00 63.88 97 PRO A C 1
ATOM 776 O O . PRO A 1 97 ? -0.918 -23.779 -51.618 1.00 63.88 97 PRO A O 1
ATOM 779 N N . GLU A 1 98 ? 0.742 -22.420 -52.352 1.00 56.66 98 GLU A N 1
ATOM 780 C CA . GLU A 1 98 ? 0.399 -22.325 -53.780 1.00 56.66 98 GLU A CA 1
ATOM 781 C C . GLU A 1 98 ? 1.657 -22.584 -54.614 1.00 56.66 98 GLU A C 1
ATOM 783 O O . GLU A 1 98 ? 2.744 -22.111 -54.200 1.00 56.66 98 GLU A O 1
#

pLDDT: mean 82.77, std 14.61, range [44.25, 95.38]